Protein AF-A0AB36ZVM6-F1 (afdb_monomer_lite)

Structure (mmCIF, N/CA/C/O backbone):
data_AF-A0AB36ZVM6-F1
#
_entry.id   AF-A0AB36ZVM6-F1
#
loop_
_atom_site.group_PDB
_atom_site.id
_atom_site.type_symbol
_atom_site.label_atom_id
_atom_site.label_alt_id
_atom_site.label_comp_id
_atom_site.label_asym_id
_atom_site.label_entity_id
_atom_site.label_seq_id
_atom_site.pdbx_PDB_ins_code
_atom_site.Cartn_x
_atom_site.Cartn_y
_atom_site.Cartn_z
_atom_site.occupancy
_atom_site.B_iso_or_equiv
_atom_site.auth_seq_id
_atom_site.auth_comp_id
_atom_site.auth_asym_id
_atom_site.auth_atom_id
_atom_site.pdbx_PDB_model_num
ATOM 1 N N . MET A 1 1 ? 11.769 0.110 8.454 1.00 82.19 1 MET A N 1
ATOM 2 C CA . MET A 1 1 ? 11.023 0.974 9.396 1.00 82.19 1 MET A CA 1
ATOM 3 C C . MET A 1 1 ? 9.608 1.247 8.898 1.00 82.19 1 MET A C 1
ATOM 5 O O . MET A 1 1 ? 8.677 0.920 9.616 1.00 82.19 1 MET A O 1
ATOM 9 N N . THR A 1 2 ? 9.431 1.739 7.665 1.00 88.81 2 THR A N 1
ATOM 10 C CA . THR A 1 2 ? 8.111 2.027 7.066 1.00 88.81 2 THR A CA 1
ATOM 11 C C . THR A 1 2 ? 7.137 0.851 7.143 1.00 88.81 2 THR A C 1
ATOM 13 O O . THR A 1 2 ? 6.042 1.016 7.664 1.00 88.81 2 THR A O 1
ATOM 16 N N . LYS A 1 3 ? 7.567 -0.355 6.742 1.00 90.44 3 LYS A N 1
ATOM 17 C CA . LYS A 1 3 ? 6.747 -1.575 6.833 1.00 90.44 3 LYS A CA 1
ATOM 18 C C . LYS A 1 3 ? 6.217 -1.835 8.244 1.00 90.44 3 LYS A C 1
ATOM 20 O O . LYS A 1 3 ? 5.023 -1.995 8.434 1.00 90.44 3 LYS A O 1
ATOM 25 N N . THR A 1 4 ? 7.098 -1.770 9.239 1.00 90.56 4 THR A N 1
ATOM 26 C CA . THR A 1 4 ? 6.745 -1.969 10.649 1.00 90.56 4 THR A CA 1
ATOM 27 C C . THR A 1 4 ? 5.698 -0.967 11.136 1.00 90.56 4 THR A C 1
ATOM 29 O O . THR A 1 4 ? 4.790 -1.360 11.856 1.00 90.56 4 THR A O 1
ATOM 32 N N . ILE A 1 5 ? 5.798 0.310 10.750 1.00 92.75 5 ILE A N 1
ATOM 33 C CA . ILE A 1 5 ? 4.829 1.340 11.160 1.00 92.75 5 ILE A CA 1
ATOM 34 C C . ILE A 1 5 ? 3.466 1.078 10.513 1.00 92.75 5 ILE A C 1
ATOM 36 O O . ILE A 1 5 ? 2.455 1.040 11.213 1.00 92.75 5 ILE A O 1
ATOM 40 N N . ILE A 1 6 ? 3.439 0.871 9.194 1.00 92.81 6 ILE A N 1
ATOM 41 C CA . ILE A 1 6 ? 2.192 0.647 8.456 1.00 92.81 6 ILE A CA 1
ATOM 42 C C . ILE A 1 6 ? 1.482 -0.611 8.963 1.00 92.81 6 ILE A C 1
ATOM 44 O O . ILE A 1 6 ? 0.308 -0.546 9.321 1.00 92.81 6 ILE A O 1
ATOM 48 N N . GLU A 1 7 ? 2.196 -1.729 9.072 1.00 91.94 7 GLU A N 1
ATOM 49 C CA . GLU A 1 7 ? 1.583 -3.014 9.417 1.00 91.94 7 GLU A CA 1
ATOM 50 C C . GLU A 1 7 ? 1.269 -3.128 10.911 1.00 91.94 7 GLU A C 1
ATOM 52 O O . GLU A 1 7 ? 0.143 -3.451 11.288 1.00 91.94 7 GLU A O 1
ATOM 57 N N . ASN A 1 8 ? 2.227 -2.811 11.787 1.00 87.94 8 ASN A N 1
ATOM 58 C CA . ASN A 1 8 ? 2.081 -3.107 13.215 1.00 87.94 8 ASN A CA 1
ATOM 59 C C . ASN A 1 8 ? 1.484 -1.951 14.018 1.00 87.94 8 ASN A C 1
ATOM 61 O O . ASN A 1 8 ? 0.875 -2.192 15.058 1.00 87.94 8 ASN A O 1
ATOM 65 N N . SER A 1 9 ? 1.682 -0.701 13.591 1.00 88.88 9 SER A N 1
ATOM 66 C CA . SER A 1 9 ? 1.166 0.464 14.323 1.00 88.88 9 SER A CA 1
ATOM 67 C C . SER A 1 9 ? -0.150 0.970 13.745 1.00 88.88 9 SER A C 1
ATOM 69 O O . SER A 1 9 ? -1.045 1.330 14.505 1.00 88.88 9 SER A O 1
ATOM 71 N N . MET A 1 10 ? -0.280 0.993 12.417 1.00 90.19 10 MET A N 1
ATOM 72 C CA . MET A 1 10 ? -1.474 1.518 11.745 1.00 90.19 10 MET A CA 1
ATOM 73 C C . MET A 1 10 ? -2.484 0.425 11.369 1.00 90.19 10 MET A C 1
ATOM 75 O O . MET A 1 10 ? -3.624 0.749 11.040 1.00 90.19 10 MET A O 1
ATOM 79 N N . GLY A 1 11 ? -2.096 -0.855 11.430 1.00 90.94 11 GLY A N 1
ATOM 80 C CA . GLY A 1 11 ? -2.943 -1.972 10.998 1.00 90.94 11 GLY A CA 1
ATOM 81 C C . GLY A 1 11 ? -3.261 -1.935 9.501 1.00 90.94 11 GLY A C 1
ATOM 82 O O . GLY A 1 11 ? -4.325 -2.397 9.093 1.00 90.94 11 GLY A O 1
ATOM 83 N N . GLY A 1 12 ? -2.382 -1.312 8.717 1.00 92.81 12 GLY A N 1
ATOM 84 C CA . GLY A 1 12 ? -2.457 -1.238 7.267 1.00 92.81 12 GLY A CA 1
ATOM 85 C C . GLY A 1 12 ? -1.573 -2.275 6.581 1.00 92.81 12 GLY A C 1
ATOM 86 O O . GLY A 1 12 ? -0.993 -3.151 7.214 1.00 92.81 12 GLY A O 1
ATOM 87 N N . GLU A 1 13 ? -1.442 -2.136 5.271 1.00 95.62 13 GLU A N 1
ATOM 88 C CA . GLU A 1 13 ? -0.626 -2.984 4.409 1.00 95.62 13 GLU A CA 1
ATOM 89 C C . GLU A 1 13 ? 0.254 -2.108 3.516 1.00 95.62 13 GLU A C 1
ATOM 91 O O . GLU A 1 13 ? -0.159 -1.026 3.084 1.00 95.62 13 GLU A O 1
ATOM 96 N N . ILE A 1 14 ? 1.478 -2.565 3.254 1.00 96.12 14 ILE A N 1
ATOM 97 C CA . ILE A 1 14 ? 2.371 -1.957 2.270 1.00 96.12 14 ILE A CA 1
ATOM 98 C C . ILE A 1 14 ? 2.863 -3.014 1.285 1.00 96.12 14 ILE A C 1
ATOM 100 O O . ILE A 1 14 ? 3.423 -4.037 1.683 1.00 96.12 14 ILE A O 1
ATOM 104 N N . SER A 1 15 ? 2.714 -2.731 -0.004 1.00 95.56 15 SER A N 1
ATOM 105 C CA . SER A 1 15 ? 3.239 -3.548 -1.095 1.00 95.56 15 SER A CA 1
ATOM 106 C C . SER A 1 15 ? 4.182 -2.735 -1.981 1.00 95.56 15 SER A C 1
ATOM 108 O O . SER A 1 15 ? 4.157 -1.501 -2.003 1.00 95.56 15 SER A O 1
ATOM 110 N N . VAL A 1 16 ? 5.071 -3.447 -2.673 1.00 95.38 16 VAL A N 1
ATOM 111 C CA . VAL A 1 16 ? 6.033 -2.881 -3.621 1.00 95.38 16 VAL A CA 1
ATOM 112 C C . VAL A 1 16 ? 5.910 -3.611 -4.938 1.00 95.38 16 VAL A C 1
ATOM 114 O O . VAL A 1 16 ? 5.944 -4.841 -4.972 1.00 95.38 16 VAL A O 1
ATOM 117 N N . GLU A 1 17 ? 5.851 -2.835 -6.010 1.00 96.94 17 GLU A N 1
ATOM 118 C CA . GLU A 1 17 ? 5.874 -3.327 -7.379 1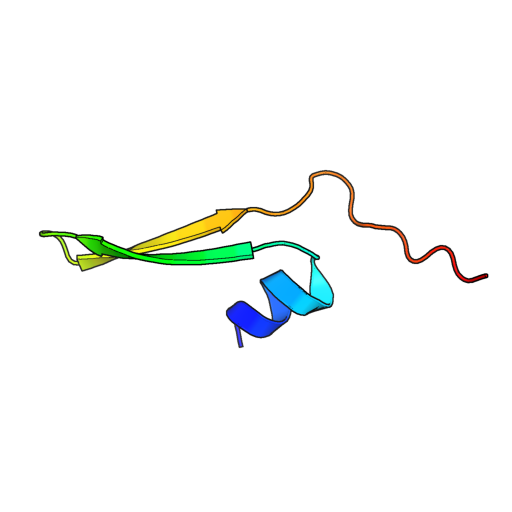.00 96.94 17 GLU A CA 1
ATOM 119 C C . GLU A 1 17 ? 6.976 -2.603 -8.153 1.00 96.94 17 GLU A C 1
ATOM 121 O O . GLU A 1 17 ? 7.120 -1.382 -8.069 1.00 96.94 17 GLU A O 1
ATOM 126 N N . ASN A 1 18 ? 7.773 -3.356 -8.910 1.00 96.81 18 ASN A N 1
ATOM 127 C CA . ASN A 1 18 ? 8.718 -2.766 -9.851 1.00 96.81 18 ASN A CA 1
ATOM 128 C C . ASN A 1 18 ? 7.978 -2.455 -11.152 1.00 96.81 18 ASN A C 1
ATOM 130 O O . ASN A 1 18 ? 7.328 -3.323 -11.727 1.00 96.81 18 ASN A O 1
ATOM 134 N N . THR A 1 19 ? 8.110 -1.220 -11.611 1.00 94.81 19 THR A N 1
ATOM 135 C CA . THR A 1 19 ? 7.559 -0.707 -12.866 1.00 94.81 19 THR A CA 1
ATOM 136 C C . THR A 1 19 ? 8.700 -0.336 -13.810 1.00 94.81 19 THR A C 1
ATOM 138 O O . THR A 1 19 ? 9.843 -0.168 -13.377 1.00 94.81 19 THR A O 1
ATOM 141 N N . ASP A 1 20 ? 8.387 -0.113 -15.084 1.00 94.81 20 ASP A N 1
ATOM 142 C CA . ASP A 1 20 ? 9.371 0.315 -16.091 1.00 94.81 20 ASP A CA 1
ATOM 143 C C . ASP A 1 20 ? 10.011 1.683 -15.779 1.00 94.81 20 ASP A C 1
ATOM 145 O O . ASP A 1 20 ? 11.042 2.038 -16.348 1.00 94.81 20 ASP A O 1
ATOM 149 N N . LEU A 1 21 ? 9.418 2.456 -14.861 1.00 94.38 21 LEU A N 1
ATOM 150 C CA . LEU A 1 21 ? 9.889 3.777 -14.439 1.00 94.38 21 LEU A CA 1
ATOM 151 C C . LEU A 1 21 ? 10.553 3.771 -13.050 1.00 94.38 21 LEU A C 1
ATOM 153 O O . LEU A 1 21 ? 11.025 4.814 -12.597 1.00 94.38 21 LEU A O 1
ATOM 157 N N . GLY A 1 22 ? 10.600 2.623 -12.364 1.00 95.25 22 GLY A N 1
ATOM 158 C CA . GLY A 1 22 ? 11.150 2.489 -11.012 1.00 95.25 22 GLY A CA 1
ATOM 159 C C . GLY A 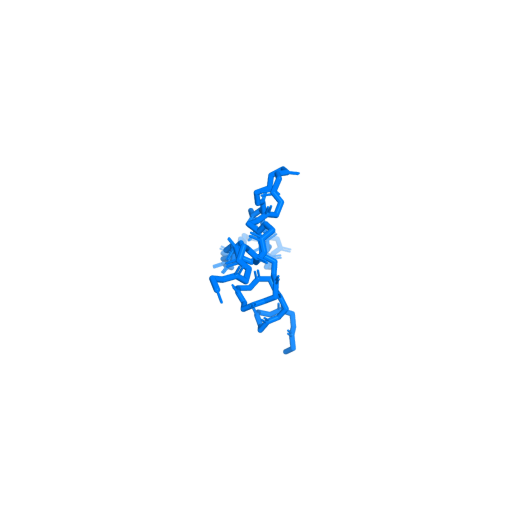1 22 ? 10.231 1.722 -10.059 1.00 95.25 22 GLY A C 1
ATOM 160 O O . GLY A 1 22 ? 9.365 0.966 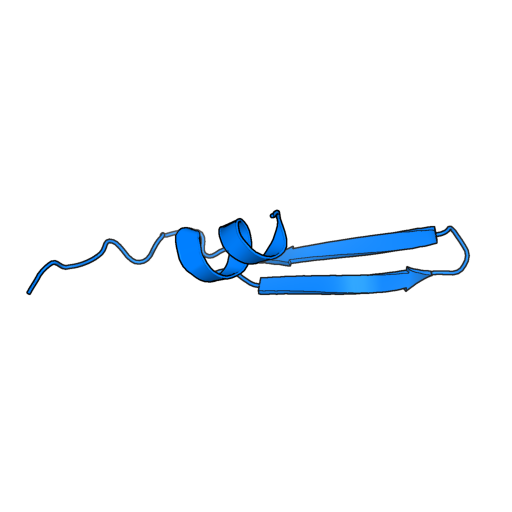-10.486 1.00 95.25 22 GLY A O 1
ATOM 161 N N . ALA A 1 23 ? 10.409 1.904 -8.751 1.00 95.75 23 ALA A N 1
ATOM 162 C CA . ALA A 1 23 ? 9.601 1.221 -7.739 1.00 95.75 23 ALA A CA 1
ATOM 163 C C . ALA A 1 23 ? 8.334 2.016 -7.383 1.00 95.75 23 ALA A C 1
ATOM 165 O O . ALA A 1 23 ? 8.409 3.197 -7.039 1.00 95.75 23 ALA A O 1
ATOM 166 N N . CYS A 1 24 ? 7.183 1.347 -7.410 1.00 96.00 24 CYS A N 1
ATOM 167 C CA . CYS A 1 24 ? 5.912 1.842 -6.897 1.00 96.00 24 CYS A CA 1
ATOM 168 C C . CYS A 1 24 ? 5.657 1.245 -5.507 1.00 96.00 24 CYS A C 1
ATOM 170 O O . CYS A 1 24 ? 5.754 0.033 -5.318 1.00 96.00 24 CYS A O 1
ATOM 172 N N . PHE A 1 25 ? 5.329 2.098 -4.538 1.00 95.81 25 PHE A N 1
ATOM 173 C CA . PHE A 1 25 ? 4.952 1.694 -3.185 1.00 95.81 25 PHE A CA 1
ATOM 174 C C . PHE A 1 25 ? 3.468 1.987 -2.987 1.00 95.81 25 PHE A C 1
ATOM 176 O O . PHE A 1 25 ? 3.062 3.149 -3.044 1.00 95.81 25 PHE A O 1
ATOM 183 N N . THR A 1 26 ? 2.679 0.957 -2.700 1.00 96.44 26 THR A N 1
ATOM 184 C CA . THR A 1 26 ? 1.253 1.106 -2.389 1.00 96.44 26 THR A CA 1
ATOM 185 C C . THR A 1 26 ? 1.051 0.903 -0.898 1.00 96.44 26 THR A C 1
ATOM 187 O O . THR A 1 26 ? 1.506 -0.089 -0.336 1.00 96.44 26 THR A O 1
ATOM 190 N N . ILE A 1 27 ? 0.388 1.858 -0.248 1.00 96.50 27 ILE A N 1
ATOM 191 C CA . ILE A 1 27 ? 0.093 1.824 1.186 1.00 96.50 27 ILE A CA 1
ATOM 192 C C . ILE A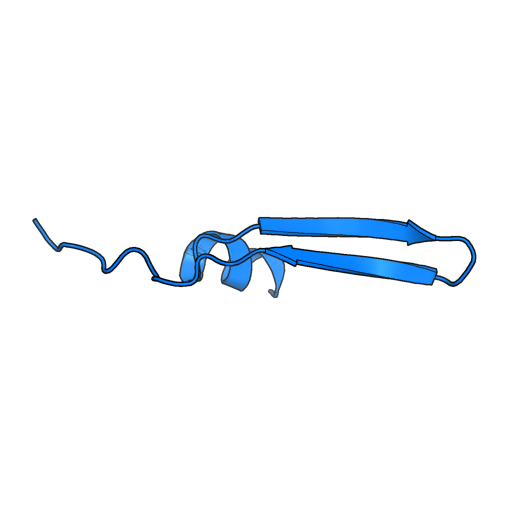 1 27 ? -1.417 1.928 1.367 1.00 96.50 27 ILE A C 1
ATOM 194 O O . ILE A 1 27 ? -2.030 2.910 0.945 1.00 96.50 27 ILE A O 1
ATOM 198 N N . CYS A 1 28 ? -2.003 0.945 2.040 1.00 95.06 28 CYS A N 1
ATOM 199 C CA . CYS A 1 28 ? -3.414 0.935 2.404 1.00 95.06 28 CYS A CA 1
ATOM 200 C C . CYS A 1 28 ? -3.535 0.962 3.926 1.00 95.06 28 CYS A C 1
ATOM 202 O O . CYS A 1 28 ? -3.043 0.066 4.602 1.00 95.06 28 CYS A O 1
ATOM 204 N N . VAL A 1 29 ? -4.196 1.978 4.481 1.00 93.44 29 VAL A N 1
ATOM 205 C CA . VAL A 1 29 ? -4.434 2.100 5.928 1.00 93.44 29 VAL A CA 1
ATOM 206 C C . VAL A 1 29 ? -5.929 2.275 6.201 1.00 93.44 29 VAL A C 1
ATOM 208 O O . VAL A 1 29 ? -6.614 2.940 5.420 1.00 93.44 29 VAL A O 1
ATOM 211 N N . PRO A 1 30 ? -6.469 1.686 7.280 1.00 89.62 30 PRO A N 1
ATOM 212 C CA . PRO A 1 30 ? -7.875 1.850 7.624 1.00 89.62 30 PRO A CA 1
ATOM 213 C C . PRO A 1 30 ? -8.171 3.297 8.054 1.00 89.62 30 PRO A C 1
ATOM 215 O O . PRO A 1 30 ? -7.401 3.905 8.792 1.0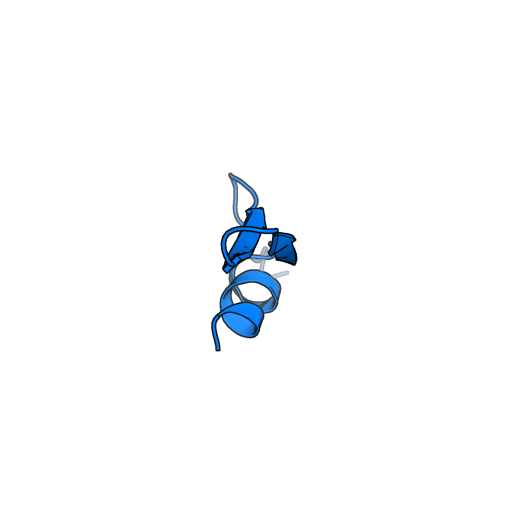0 89.62 30 PRO A O 1
ATOM 218 N N . LEU A 1 31 ? -9.314 3.839 7.613 1.00 84.50 31 LEU A N 1
ATOM 219 C CA . LEU A 1 31 ? -9.762 5.204 7.947 1.00 84.50 31 LEU A CA 1
ATOM 220 C C . LEU A 1 31 ? -9.991 5.404 9.450 1.00 84.50 31 LEU A C 1
ATOM 222 O O . LEU A 1 31 ? -9.735 6.478 9.986 1.00 84.50 31 LEU A O 1
ATOM 226 N N . LEU A 1 32 ? -10.478 4.363 10.122 1.00 78.81 32 LEU A N 1
ATOM 227 C CA . LEU A 1 32 ? -10.570 4.298 11.571 1.00 78.81 32 LEU A CA 1
ATOM 228 C C . LEU A 1 32 ? -9.504 3.312 12.026 1.00 78.81 32 LEU A C 1
ATOM 230 O O . LEU A 1 32 ? -9.567 2.128 11.685 1.00 78.81 32 LEU A O 1
ATOM 234 N N . SER A 1 33 ? -8.520 3.795 12.782 1.00 66.06 33 SER A N 1
ATOM 235 C CA . SER A 1 33 ? -7.624 2.890 13.488 1.00 66.06 33 SER A CA 1
ATOM 236 C C . SER A 1 33 ? -8.478 1.980 14.367 1.00 66.06 33 SER A C 1
ATOM 238 O O . SER A 1 33 ? -9.496 2.402 14.923 1.00 66.06 33 SER A O 1
ATOM 240 N N . LYS A 1 34 ? -8.091 0.707 14.487 1.00 64.38 34 LYS A N 1
ATOM 241 C CA . LYS A 1 34 ? -8.601 -0.114 15.582 1.00 64.38 34 LYS A CA 1
ATOM 242 C C . LYS A 1 34 ? -8.144 0.590 16.853 1.00 64.38 34 LYS A C 1
ATOM 244 O O . LYS A 1 34 ? -7.005 0.411 17.276 1.00 64.38 34 LYS A O 1
ATOM 249 N N . GLU A 1 35 ? -8.996 1.439 17.425 1.00 58.56 35 GLU A N 1
ATOM 250 C CA . GLU A 1 35 ? -8.850 1.844 18.811 1.00 58.56 35 GLU A CA 1
ATOM 251 C C . GLU A 1 35 ? -8.644 0.542 19.571 1.00 58.56 35 GLU A C 1
ATOM 253 O O . GLU A 1 35 ? -9.480 -0.366 19.508 1.00 58.56 35 GLU A O 1
ATOM 258 N N . ASN A 1 36 ? -7.478 0.409 20.200 1.00 56.78 36 ASN A N 1
ATOM 259 C CA . ASN A 1 36 ? -7.228 -0.658 21.144 1.00 56.78 36 ASN A CA 1
ATOM 260 C C 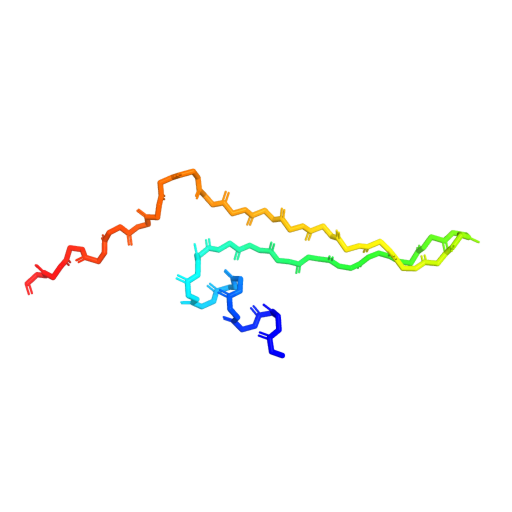. ASN A 1 36 ? -8.285 -0.502 22.241 1.00 56.78 36 ASN A C 1
ATOM 262 O O . ASN A 1 36 ? -8.064 0.216 23.217 1.00 56.78 36 ASN A O 1
ATOM 266 N N . LYS A 1 37 ? -9.446 -1.149 22.075 1.00 47.47 37 LYS A N 1
ATOM 267 C CA . LYS A 1 37 ? -10.356 -1.452 23.172 1.00 47.47 37 LYS A CA 1
ATOM 268 C C . LYS A 1 37 ? -9.532 -2.293 24.135 1.00 47.47 37 LYS A C 1
ATOM 270 O O . LYS A 1 37 ? -9.393 -3.498 23.947 1.00 47.47 37 LYS A O 1
ATOM 275 N N . LYS A 1 38 ? -8.915 -1.626 25.111 1.00 44.00 38 LYS A N 1
ATOM 276 C CA . LYS A 1 38 ? -8.407 -2.270 26.314 1.00 44.00 38 LYS A CA 1
ATOM 277 C C . LYS A 1 38 ? -9.610 -2.982 26.931 1.00 44.00 38 LYS A C 1
ATOM 279 O O . LYS A 1 38 ? -10.559 -2.315 27.337 1.00 44.00 38 LYS A O 1
ATOM 284 N N . ILE A 1 39 ? -9.597 -4.311 26.853 1.00 38.16 39 ILE A N 1
ATOM 285 C CA . ILE A 1 39 ? -10.455 -5.193 27.648 1.00 38.16 39 ILE A CA 1
ATOM 286 C C . ILE A 1 39 ? -9.988 -5.086 29.098 1.00 38.16 39 ILE A C 1
ATOM 288 O O . ILE A 1 39 ? -8.751 -5.027 29.295 1.00 38.16 39 ILE A O 1
#

pLDDT: mean 85.47, std 15.95, range [38.16, 96.94]

Organism: NCBI:txid505249

Foldseek 3Di:
DVQCCQCPVQVKHWDWDADPVGIDIDIGGDPDGPPPPPD

Sequence (39 aa):
MTKTIIENSMGGEISVENTDLGACFTICVPLLSKENKKI

Radius of gyration: 13.17 Å; chains: 1; bounding box: 22×10×44 Å

Secondary structure (DSSP, 8-state):
-HHHIIIIIS--EEEEEEETTEEEEEEE--SS-------